Protein AF-A0A9W8CLQ7-F1 (afdb_monomer)

Solvent-accessible surface area (backbone atoms only — not comparable to full-atom values): 6276 Å² total; per-residue (Å²): 142,81,88,78,84,82,82,84,76,85,77,81,74,86,74,82,77,82,90,79,72,86,71,81,71,51,83,83,70,43,73,73,42,53,48,75,72,63,52,93,96,56,51,74,66,58,51,53,45,49,53,52,42,35,74,72,64,38,85,84,42,53,67,63,45,56,74,62,56,76,57,76,94,61,48,67,68,58,53,49,56,46,48,26,39,56,69,58,32,99,69,87,128

Organism: NCBI:txid1286918

Sequence (93 aa):
MSAAAKGAATVVEPRSMPVGQRNVVRSNDSASLWNCTLSPGWNQDEVQVLRKALMKFGIGNWMKIIESECLLGKTIAQMNLQTQRMLGQQSTA

Nearest PDB structures (foldseek):
  1xg1-assembly1_A  TM=7.038E-01  e=4.922E-01  Homo sapiens
  8v84-assembly1_v  TM=3.449E-01  e=2.716E+00  Saccharomyces cerevisiae BY4741
  6em5-assembly1_v  TM=3.786E-01  e=6.570E+00  Saccharomyces cerevisiae S288C

Mean predicted aligned error: 14.6 Å

Foldseek 3Di:
DDDDDDDDDPDPDPDDDDPDPPPPVPVQPDVCLQVQPDDPPDDPVLLVLLVVLCVVQNQPNVVVSVVVVSRPPQDPVNSQVSVCSRRSHPDPD

Radius of gyration: 18.07 Å; Cα contacts (8 Å, |Δi|>4): 55; chains: 1; bounding box: 32×37×56 Å

InterPro domains:
  IPR009057 Homedomain-like superfamily [SSF46689] (40-79)

Secondary structure (DSSP, 8-state):
--PPPPP-------PPPPTTS-----GGG-TTTT-----TT--HHHHHHHHHHHHHH-TT-HHHHHHTTTTTT--HHHHHHHHHHHHT-S---

pLDDT: mean 70.27, std 19.64, range [35.91, 91.88]

Structure (mmCIF, N/CA/C/O backbone):
data_AF-A0A9W8CLQ7-F1
#
_entry.id   AF-A0A9W8CLQ7-F1
#
loop_
_atom_site.group_PDB
_atom_site.id
_atom_site.type_symbol
_atom_site.label_atom_id
_atom_site.label_alt_id
_atom_site.label_comp_id
_atom_site.label_asym_id
_atom_site.label_entity_id
_atom_site.label_seq_id
_atom_site.pdbx_PDB_ins_code
_atom_site.Cartn_x
_atom_site.Cartn_y
_atom_site.Cartn_z
_atom_site.occupancy
_atom_site.B_iso_or_equiv
_atom_site.auth_seq_id
_atom_site.auth_comp_id
_atom_site.auth_asym_id
_atom_site.auth_atom_id
_atom_site.pdbx_PDB_model_num
ATOM 1 N N . MET A 1 1 ? 20.088 -24.991 35.847 1.00 41.44 1 MET A N 1
ATOM 2 C CA . MET A 1 1 ? 19.880 -24.066 34.714 1.00 41.44 1 MET A CA 1
ATOM 3 C C . MET A 1 1 ? 20.079 -24.842 33.422 1.00 41.44 1 MET A C 1
ATOM 5 O O . MET A 1 1 ? 21.204 -25.228 33.148 1.00 41.44 1 MET A O 1
ATOM 9 N N . SER A 1 2 ? 19.003 -25.136 32.687 1.00 38.72 2 SER A N 1
ATOM 10 C CA . SER A 1 2 ? 19.073 -25.781 31.368 1.00 38.72 2 SER A CA 1
ATOM 11 C C . SER A 1 2 ? 18.561 -24.788 30.327 1.00 38.72 2 SER A C 1
ATOM 13 O O . SER A 1 2 ? 17.510 -24.178 30.527 1.00 38.72 2 SER A O 1
ATOM 15 N N . ALA A 1 3 ? 19.368 -24.550 29.297 1.00 37.38 3 ALA A N 1
ATOM 16 C CA . ALA A 1 3 ? 19.203 -23.483 28.320 1.00 37.38 3 ALA A CA 1
ATOM 17 C C . ALA A 1 3 ? 18.014 -23.747 27.382 1.00 37.38 3 ALA A C 1
ATOM 19 O O . ALA A 1 3 ? 17.908 -24.813 26.778 1.00 37.38 3 ALA A O 1
ATOM 20 N N . ALA A 1 4 ? 17.130 -22.754 27.267 1.00 40.12 4 ALA A N 1
ATOM 21 C CA . ALA A 1 4 ? 15.974 -22.770 26.383 1.00 40.12 4 ALA A CA 1
ATOM 22 C C . ALA A 1 4 ? 16.361 -22.458 24.926 1.00 40.12 4 ALA A C 1
ATOM 24 O O . ALA A 1 4 ? 17.291 -21.701 24.646 1.00 40.12 4 ALA A O 1
ATOM 25 N N . ALA A 1 5 ? 15.611 -23.087 24.026 1.00 40.25 5 ALA A N 1
ATOM 26 C CA . ALA A 1 5 ? 15.789 -23.189 22.586 1.00 40.25 5 ALA A CA 1
ATOM 27 C C . ALA A 1 5 ? 16.034 -21.859 21.846 1.00 40.25 5 ALA A C 1
ATOM 29 O O . ALA A 1 5 ? 15.301 -20.884 22.014 1.00 40.25 5 ALA A O 1
ATOM 30 N N . LYS A 1 6 ? 17.012 -21.864 20.929 1.00 40.34 6 LYS A N 1
ATOM 31 C CA . LYS A 1 6 ? 17.114 -20.875 19.847 1.00 40.34 6 LYS A CA 1
ATOM 32 C C . LYS A 1 6 ? 16.208 -21.297 18.690 1.00 40.34 6 LYS A C 1
ATOM 34 O O . LYS A 1 6 ? 16.310 -22.417 18.198 1.00 40.34 6 LYS A O 1
ATOM 39 N N . GLY A 1 7 ? 15.326 -20.382 18.291 1.00 35.91 7 GLY A N 1
ATOM 40 C CA . GLY A 1 7 ? 14.357 -20.549 17.213 1.00 35.91 7 GLY A CA 1
ATOM 41 C C . GLY A 1 7 ? 15.001 -20.805 15.851 1.00 35.91 7 GLY A C 1
ATOM 42 O O . GLY A 1 7 ? 15.982 -20.164 15.475 1.00 35.91 7 GLY A O 1
ATOM 43 N N . ALA A 1 8 ? 14.418 -21.747 15.115 1.00 37.22 8 ALA A N 1
ATOM 44 C CA . ALA A 1 8 ? 14.771 -22.052 13.740 1.00 37.22 8 ALA A CA 1
ATOM 45 C C . ALA A 1 8 ? 14.139 -21.011 12.802 1.00 37.22 8 ALA A C 1
ATOM 47 O O . ALA A 1 8 ? 12.939 -21.042 12.538 1.00 37.22 8 ALA A O 1
ATOM 48 N N . ALA A 1 9 ? 14.954 -20.086 12.297 1.00 40.84 9 ALA A N 1
ATOM 49 C CA . ALA A 1 9 ? 14.632 -19.328 11.097 1.00 40.84 9 ALA A CA 1
ATOM 50 C C . ALA A 1 9 ? 14.917 -20.230 9.887 1.00 40.84 9 ALA A C 1
ATOM 52 O O . ALA A 1 9 ? 16.058 -20.628 9.656 1.00 40.84 9 ALA A O 1
ATOM 53 N N . THR A 1 10 ? 13.882 -20.589 9.131 1.00 41.97 10 THR A N 1
ATOM 54 C CA . THR A 1 10 ? 14.014 -21.333 7.875 1.00 41.97 10 THR A CA 1
ATOM 55 C C . THR A 1 10 ? 14.671 -20.438 6.823 1.00 41.97 10 THR A C 1
ATOM 57 O O . THR A 1 10 ? 13.997 -19.674 6.133 1.00 41.97 10 THR A O 1
ATOM 60 N N . VAL A 1 11 ? 15.997 -20.513 6.717 1.00 46.94 11 VAL A N 1
ATOM 61 C CA . VAL A 1 11 ? 16.752 -20.010 5.566 1.00 46.94 11 VAL A CA 1
ATOM 62 C C . VAL A 1 11 ? 16.378 -20.884 4.372 1.00 46.94 11 VAL A C 1
ATOM 64 O O . VAL A 1 11 ? 16.726 -22.061 4.319 1.00 46.94 11 VAL A O 1
ATOM 67 N N . VAL A 1 12 ? 15.614 -20.329 3.433 1.00 55.47 12 VAL A N 1
ATOM 68 C CA . VAL A 1 12 ? 15.337 -20.983 2.152 1.00 55.47 12 VAL A CA 1
ATOM 69 C C . VAL A 1 12 ? 16.597 -20.834 1.303 1.00 55.47 12 VAL A C 1
ATOM 71 O O . VAL A 1 12 ? 16.840 -19.786 0.711 1.00 55.47 12 VAL A O 1
ATOM 74 N N . GLU A 1 13 ? 17.443 -21.859 1.310 1.00 45.97 13 GLU A N 1
ATOM 75 C CA . GLU A 1 13 ? 18.632 -21.924 0.462 1.00 45.97 13 GLU A CA 1
ATOM 76 C C . GLU A 1 13 ? 18.203 -21.996 -1.020 1.00 45.97 13 GLU A C 1
ATOM 78 O O . GLU A 1 13 ? 17.360 -22.831 -1.373 1.00 45.97 13 GLU A O 1
ATOM 83 N N . PRO A 1 14 ? 18.721 -21.128 -1.912 1.00 49.50 14 PRO A N 1
ATOM 84 C CA . PRO A 1 14 ? 18.353 -21.149 -3.322 1.00 49.50 14 PRO A CA 1
ATOM 85 C C . PRO A 1 14 ? 19.003 -22.358 -4.005 1.00 49.50 14 PRO A C 1
ATOM 87 O O . PRO A 1 14 ? 20.157 -22.330 -4.429 1.00 49.50 14 PRO A O 1
ATOM 90 N N . ARG A 1 15 ? 18.242 -23.447 -4.106 1.00 55.25 15 ARG A N 1
ATOM 91 C CA . ARG A 1 15 ? 18.645 -24.683 -4.781 1.00 55.25 15 ARG A CA 1
ATOM 92 C C . ARG A 1 15 ? 18.769 -24.423 -6.288 1.00 55.25 15 ARG A C 1
ATOM 94 O O . ARG A 1 15 ? 17.796 -24.031 -6.930 1.00 55.25 15 ARG A O 1
ATOM 101 N N . SER A 1 16 ? 19.956 -24.627 -6.857 1.00 55.34 16 SER A N 1
ATOM 102 C CA . SER A 1 16 ? 20.209 -24.444 -8.292 1.00 55.34 16 SER A CA 1
ATOM 103 C C . SER A 1 16 ? 19.289 -25.346 -9.130 1.00 55.34 16 SER A C 1
ATOM 105 O O . SER A 1 16 ? 19.278 -26.564 -8.950 1.00 55.34 16 SER A O 1
ATOM 107 N N . MET A 1 17 ? 18.498 -24.751 -10.031 1.00 53.09 17 MET A N 1
ATOM 108 C CA . MET A 1 17 ? 17.617 -25.480 -10.953 1.00 53.09 17 MET A CA 1
ATOM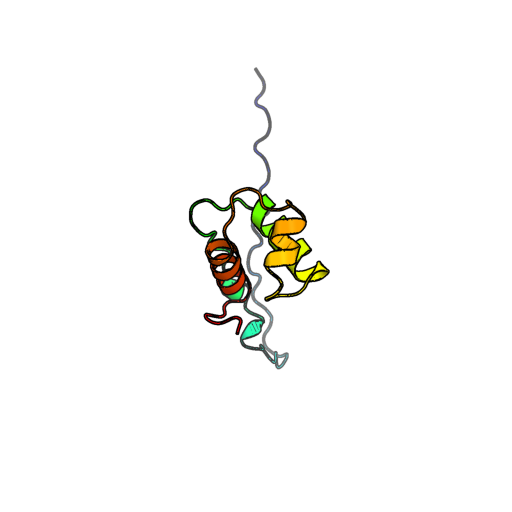 109 C C . MET A 1 17 ? 18.436 -26.242 -12.014 1.00 53.09 17 MET A C 1
ATOM 111 O O . MET A 1 17 ? 19.395 -25.682 -12.551 1.00 53.09 17 MET A O 1
ATOM 115 N N . PRO A 1 18 ? 18.062 -27.487 -12.364 1.00 51.03 18 PRO A N 1
ATOM 116 C CA . PRO A 1 18 ? 18.704 -28.228 -13.443 1.00 51.03 18 PRO A CA 1
ATOM 117 C C . PRO A 1 18 ? 18.404 -27.592 -14.809 1.00 51.03 18 PRO A C 1
ATOM 119 O O . PRO A 1 18 ? 17.275 -27.202 -15.112 1.00 51.03 18 PRO A O 1
ATOM 122 N N . VAL A 1 19 ? 19.444 -27.487 -15.637 1.00 46.88 19 VAL A N 1
ATOM 123 C CA . VAL A 1 19 ? 19.407 -26.884 -16.975 1.00 46.88 19 VAL A CA 1
ATOM 124 C C . VAL A 1 19 ? 18.583 -27.746 -17.942 1.00 46.88 19 VAL A C 1
ATOM 126 O O . VAL A 1 19 ? 18.868 -28.927 -18.114 1.00 46.88 19 VAL A O 1
ATOM 129 N N . GLY A 1 20 ? 17.562 -27.172 -18.590 1.00 48.62 20 GLY A N 1
ATOM 130 C CA . GLY A 1 20 ? 16.889 -27.841 -19.716 1.00 48.62 20 GLY A CA 1
ATOM 131 C C . GLY A 1 20 ? 15.413 -27.515 -19.939 1.00 48.62 20 GLY A C 1
ATOM 132 O O . GLY A 1 20 ? 14.933 -27.640 -21.063 1.00 48.62 20 GLY A O 1
ATOM 133 N N . GLN A 1 21 ? 14.682 -27.034 -18.934 1.00 50.00 21 GLN A N 1
ATOM 134 C CA . GLN A 1 21 ? 13.359 -26.462 -19.181 1.00 50.00 21 GLN A CA 1
ATOM 135 C C . GLN A 1 21 ? 13.550 -25.028 -19.665 1.00 50.00 21 GLN A C 1
ATOM 137 O O . GLN A 1 21 ? 14.181 -24.223 -18.983 1.00 50.00 21 GLN A O 1
ATOM 142 N N . ARG A 1 22 ? 13.039 -24.710 -20.862 1.00 47.22 22 ARG A N 1
ATOM 143 C CA . ARG A 1 22 ? 12.920 -23.330 -21.350 1.00 47.22 22 ARG A CA 1
ATOM 144 C C . ARG A 1 22 ? 12.000 -22.582 -20.393 1.00 47.22 22 ARG A C 1
ATOM 146 O O . ARG A 1 22 ? 10.792 -22.518 -20.592 1.00 47.22 22 ARG A O 1
ATOM 153 N N . ASN A 1 23 ? 12.588 -22.087 -19.316 1.00 49.72 23 ASN A N 1
ATOM 154 C CA . ASN A 1 23 ? 11.913 -21.285 -18.333 1.00 49.72 23 ASN A CA 1
ATOM 155 C C . ASN A 1 23 ? 11.653 -19.966 -19.051 1.00 49.72 23 ASN A C 1
ATOM 157 O O . ASN A 1 23 ? 12.583 -19.199 -19.308 1.00 49.72 23 ASN A O 1
ATOM 161 N N . VAL A 1 24 ? 10.407 -19.721 -19.458 1.00 50.41 24 VAL A N 1
ATOM 162 C CA . VAL A 1 24 ? 9.979 -18.353 -19.742 1.00 50.41 24 VAL A CA 1
ATOM 163 C C . VAL A 1 24 ? 10.010 -17.664 -18.385 1.00 50.41 24 VAL A C 1
ATOM 165 O O . VAL A 1 24 ? 8.991 -17.547 -17.712 1.00 50.41 24 VAL A O 1
ATOM 168 N N . VAL A 1 25 ? 11.212 -17.277 -17.948 1.00 49.72 25 VAL A N 1
ATOM 169 C CA . VAL A 1 25 ? 11.410 -16.370 -16.831 1.00 49.72 25 VAL A CA 1
ATOM 170 C C . VAL A 1 25 ? 10.800 -15.072 -17.322 1.00 49.72 25 VAL A C 1
ATOM 172 O O . VAL A 1 25 ? 11.440 -14.267 -17.998 1.00 49.72 25 VAL A O 1
ATOM 175 N N . ARG A 1 26 ? 9.502 -14.900 -17.053 1.00 52.38 26 ARG A N 1
ATOM 176 C CA . ARG A 1 26 ? 8.895 -13.576 -17.025 1.00 52.38 26 ARG A CA 1
ATOM 177 C C . ARG A 1 26 ? 9.831 -12.787 -16.126 1.00 52.38 26 ARG A C 1
ATOM 179 O O . ARG A 1 26 ? 10.073 -13.219 -15.005 1.00 52.38 26 ARG A O 1
ATOM 186 N N . SER A 1 27 ? 10.373 -11.667 -16.594 1.00 51.66 27 SER A N 1
ATOM 187 C CA . SER A 1 27 ? 11.269 -10.846 -15.770 1.00 51.66 27 SER A CA 1
ATOM 188 C C . SER A 1 27 ? 10.654 -10.571 -14.389 1.00 51.66 27 SER A C 1
ATOM 190 O O . SER A 1 27 ? 11.389 -10.511 -13.415 1.00 51.66 27 SER A O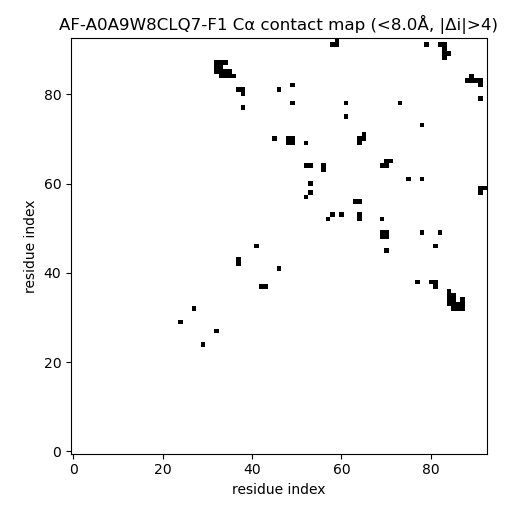 1
ATOM 192 N N . ASN A 1 28 ? 9.312 -10.560 -14.321 1.00 51.88 28 ASN A N 1
ATOM 193 C CA . ASN A 1 28 ? 8.438 -10.469 -13.149 1.00 51.88 28 ASN A CA 1
ATOM 194 C C . ASN A 1 28 ? 8.508 -11.615 -12.107 1.00 51.88 28 ASN A C 1
ATOM 196 O O . ASN A 1 28 ? 7.945 -11.465 -11.028 1.00 51.88 28 ASN A O 1
ATOM 200 N N . ASP A 1 29 ? 9.114 -12.764 -12.406 1.00 50.84 29 ASP A N 1
ATOM 201 C CA . ASP A 1 29 ? 9.121 -13.942 -11.514 1.00 50.84 29 ASP A CA 1
ATOM 202 C C . ASP A 1 29 ? 10.329 -13.976 -10.560 1.00 50.84 29 ASP A C 1
ATOM 204 O O . ASP A 1 29 ? 10.467 -14.860 -9.719 1.00 50.84 29 ASP A O 1
ATOM 208 N N . SER A 1 30 ? 11.226 -12.992 -10.648 1.00 50.59 30 SER A N 1
ATOM 209 C CA . SER A 1 30 ? 12.377 -12.944 -9.747 1.00 50.59 30 SER A CA 1
ATOM 210 C C . SER A 1 30 ? 11.908 -12.682 -8.311 1.00 50.59 30 SER A C 1
ATOM 212 O O . SER A 1 30 ? 11.275 -11.665 -8.041 1.00 50.59 30 SER A O 1
ATOM 214 N N . ALA A 1 31 ? 12.263 -13.547 -7.355 1.00 49.75 31 ALA A N 1
ATOM 215 C CA . ALA A 1 31 ? 11.983 -13.332 -5.927 1.00 49.75 31 ALA A CA 1
ATOM 216 C C . ALA A 1 31 ? 12.559 -11.998 -5.398 1.00 49.75 31 ALA A C 1
ATOM 218 O O . ALA A 1 31 ? 12.027 -11.409 -4.463 1.00 49.75 31 ALA A O 1
ATOM 219 N N . SER A 1 32 ? 13.606 -11.483 -6.047 1.00 47.97 32 SER A N 1
ATOM 220 C CA . SER A 1 32 ? 14.193 -10.159 -5.820 1.00 47.97 32 SER A CA 1
ATOM 221 C C . SER A 1 32 ? 13.370 -8.988 -6.381 1.00 47.97 32 SER A C 1
ATOM 223 O O . SER A 1 32 ? 13.625 -7.847 -6.014 1.00 47.97 32 SER A O 1
ATOM 225 N N . LEU A 1 33 ? 12.360 -9.197 -7.230 1.00 46.75 33 LEU A N 1
ATOM 226 C CA . LEU A 1 33 ? 11.395 -8.131 -7.545 1.00 46.75 33 LEU A CA 1
ATOM 227 C C . LEU A 1 33 ? 10.447 -7.865 -6.378 1.00 46.75 33 LEU A C 1
ATOM 229 O O . LEU A 1 33 ? 10.062 -6.723 -6.157 1.00 46.75 33 LEU A O 1
ATOM 233 N N . TRP A 1 34 ? 10.184 -8.888 -5.561 1.00 52.34 34 TRP A N 1
ATOM 234 C CA . TRP A 1 34 ? 9.555 -8.758 -4.247 1.00 52.34 34 TRP A CA 1
ATOM 235 C C . TRP A 1 34 ? 10.570 -8.358 -3.178 1.00 52.34 34 TRP A C 1
ATOM 237 O O . TRP A 1 34 ? 10.468 -8.807 -2.036 1.00 52.34 34 TRP A O 1
ATOM 247 N N . ASN A 1 35 ? 11.574 -7.548 -3.535 1.00 52.62 35 ASN A N 1
ATOM 248 C CA . ASN A 1 35 ? 12.467 -6.933 -2.563 1.00 52.62 35 ASN A CA 1
ATOM 249 C C . ASN A 1 35 ? 11.600 -6.086 -1.621 1.00 52.62 35 ASN A C 1
ATOM 251 O O . ASN A 1 35 ? 11.299 -4.921 -1.872 1.00 52.62 35 ASN A O 1
ATOM 255 N N . CYS A 1 36 ? 11.167 -6.710 -0.528 1.00 55.72 36 CYS A N 1
ATOM 256 C CA . CYS A 1 36 ? 10.410 -6.131 0.566 1.00 55.72 36 CYS A CA 1
ATOM 257 C C . CYS A 1 36 ? 11.317 -5.191 1.365 1.00 55.72 36 CYS A C 1
ATOM 259 O O . CYS A 1 36 ? 11.473 -5.342 2.575 1.00 55.72 36 CYS A O 1
ATOM 261 N N . THR A 1 37 ? 11.948 -4.220 0.707 1.00 60.03 37 THR A N 1
ATOM 262 C CA . THR A 1 37 ? 12.588 -3.108 1.392 1.00 60.03 37 THR A CA 1
ATOM 263 C C . THR A 1 37 ? 11.462 -2.257 1.957 1.00 60.03 37 THR A C 1
ATOM 265 O O . THR A 1 37 ? 10.938 -1.359 1.292 1.00 60.03 37 THR A O 1
ATOM 268 N N . LEU A 1 38 ? 11.037 -2.600 3.173 1.00 63.53 38 LEU A N 1
ATOM 269 C CA . LEU A 1 38 ? 10.053 -1.850 3.940 1.00 63.53 38 LEU A CA 1
ATOM 270 C C . LEU A 1 38 ? 10.409 -0.363 3.866 1.00 63.53 38 LEU A C 1
ATOM 272 O O . LEU A 1 38 ? 11.570 0.024 4.042 1.00 63.53 38 LEU A O 1
ATOM 276 N N . SER A 1 39 ? 9.431 0.478 3.537 1.00 64.56 39 SER A N 1
ATOM 277 C CA . SER A 1 39 ? 9.637 1.915 3.692 1.00 64.56 39 SER A CA 1
ATOM 278 C C . SER A 1 39 ? 9.899 2.211 5.173 1.00 64.56 39 SER A C 1
ATOM 280 O O . SER A 1 39 ? 9.316 1.543 6.029 1.00 64.56 39 SER A O 1
ATOM 282 N N . PRO A 1 40 ? 10.776 3.171 5.512 1.00 69.31 40 PRO A N 1
ATOM 283 C CA . PRO A 1 40 ? 11.018 3.530 6.906 1.00 69.31 40 PRO A CA 1
ATOM 284 C C . PRO A 1 40 ? 9.690 3.786 7.639 1.00 69.31 40 PRO A C 1
ATOM 286 O O . PRO A 1 40 ? 8.843 4.526 7.136 1.00 69.31 40 PRO A O 1
ATOM 289 N N . GLY A 1 41 ? 9.484 3.135 8.789 1.00 78.88 41 GLY A N 1
ATOM 290 C CA . GLY A 1 41 ? 8.230 3.220 9.551 1.00 78.88 41 GLY A CA 1
ATOM 291 C C . GLY A 1 41 ? 7.10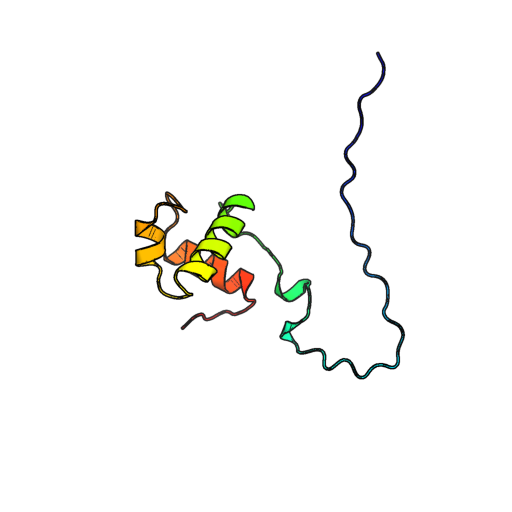7 2.271 9.103 1.00 78.88 41 GLY A C 1
ATOM 292 O O . GLY A 1 41 ? 5.953 2.504 9.470 1.00 78.88 41 GLY A O 1
ATOM 293 N N . TRP A 1 42 ? 7.423 1.237 8.314 1.00 84.50 42 TRP A N 1
ATOM 294 C CA . TRP A 1 42 ? 6.515 0.131 7.995 1.00 84.50 42 TRP A CA 1
ATOM 295 C C . TRP A 1 42 ? 6.920 -1.154 8.700 1.00 84.50 42 TRP A C 1
ATOM 297 O O . TRP A 1 42 ? 8.073 -1.578 8.613 1.00 84.50 42 TRP A O 1
ATOM 307 N N . ASN A 1 43 ? 5.938 -1.814 9.305 1.00 86.69 43 ASN A N 1
ATOM 308 C CA . ASN A 1 43 ? 6.093 -3.156 9.850 1.00 86.69 43 ASN A CA 1
ATOM 309 C C . ASN A 1 43 ? 5.585 -4.219 8.872 1.00 86.69 43 ASN A C 1
ATOM 311 O O . ASN A 1 43 ? 4.750 -3.960 8.003 1.00 86.69 43 ASN A O 1
ATOM 315 N N . GLN A 1 44 ? 6.069 -5.449 9.037 1.00 82.31 44 GLN A N 1
ATOM 316 C CA . GLN A 1 44 ? 5.676 -6.566 8.179 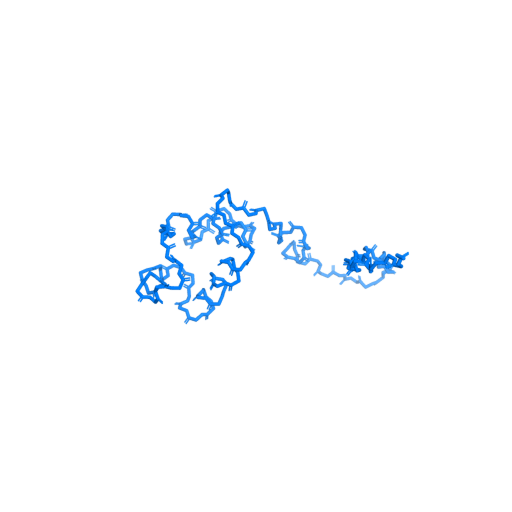1.00 82.31 44 GLN A 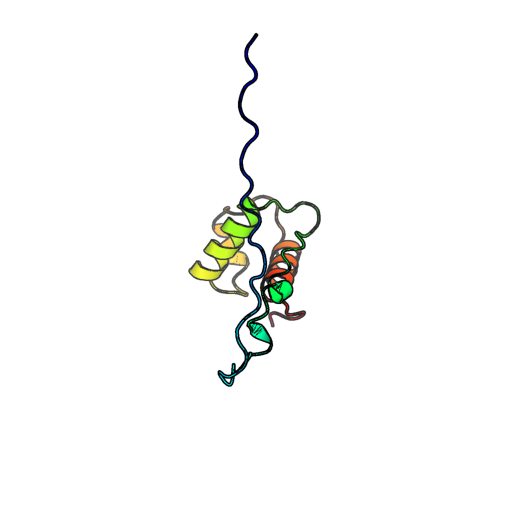CA 1
ATOM 317 C C . GLN A 1 44 ? 4.166 -6.843 8.258 1.00 82.31 44 GLN A C 1
ATOM 319 O O . GLN A 1 44 ? 3.545 -7.096 7.227 1.00 82.31 44 GLN A O 1
ATOM 324 N N . ASP A 1 45 ? 3.559 -6.702 9.440 1.00 87.81 45 ASP A N 1
ATOM 325 C CA . ASP A 1 45 ? 2.109 -6.820 9.631 1.00 87.81 45 ASP A CA 1
ATOM 326 C C . ASP A 1 45 ? 1.328 -5.757 8.853 1.00 87.81 45 ASP A C 1
ATOM 328 O O . ASP A 1 45 ? 0.372 -6.082 8.149 1.00 87.81 45 ASP A O 1
ATOM 332 N N . GLU A 1 46 ? 1.771 -4.497 8.894 1.00 89.06 46 GLU A N 1
ATOM 333 C CA . GLU A 1 46 ? 1.139 -3.402 8.147 1.00 89.06 46 GLU A CA 1
ATOM 334 C C . GLU A 1 46 ? 1.215 -3.645 6.637 1.00 89.06 46 GLU A C 1
ATOM 336 O O . GLU A 1 46 ? 0.260 -3.388 5.910 1.00 89.06 46 GLU A O 1
ATOM 341 N N . VAL A 1 47 ? 2.321 -4.210 6.150 1.00 89.06 47 VAL A N 1
ATOM 342 C CA . VAL A 1 47 ? 2.454 -4.588 4.737 1.00 89.06 47 VAL A CA 1
ATOM 343 C C . VAL A 1 47 ? 1.499 -5.723 4.363 1.00 89.06 47 VAL A C 1
ATOM 345 O O . VAL A 1 47 ? 0.909 -5.696 3.281 1.00 89.06 47 VAL A O 1
ATOM 348 N N . GLN A 1 48 ? 1.289 -6.702 5.247 1.00 89.88 48 GLN A N 1
ATOM 349 C CA . GLN A 1 48 ? 0.291 -7.754 5.022 1.00 89.88 48 GLN A CA 1
ATOM 350 C C . GLN A 1 48 ? -1.134 -7.192 5.018 1.00 89.88 48 GLN A C 1
ATOM 352 O O . GLN A 1 48 ? -1.962 -7.615 4.206 1.00 89.88 48 GLN A O 1
ATOM 357 N N . VAL A 1 49 ? -1.426 -6.222 5.886 1.00 91.69 49 VAL A N 1
ATOM 358 C CA . VAL A 1 49 ? -2.714 -5.522 5.894 1.00 91.69 49 VAL A CA 1
ATOM 359 C C . VAL A 1 49 ? -2.899 -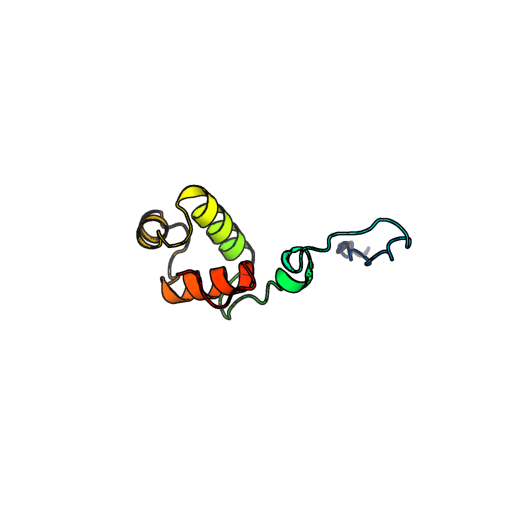4.723 4.606 1.00 91.69 49 VAL A C 1
ATOM 361 O O . VAL A 1 49 ? -3.935 -4.874 3.960 1.00 91.69 49 VAL A O 1
ATOM 364 N N . LEU A 1 50 ? -1.882 -3.973 4.165 1.00 90.94 50 LEU A N 1
ATOM 365 C CA . LEU A 1 50 ? -1.901 -3.264 2.884 1.00 90.94 50 LEU A CA 1
ATOM 366 C C . LEU A 1 50 ? -2.160 -4.231 1.728 1.00 90.94 50 LEU A C 1
ATOM 368 O O . LEU A 1 50 ? -3.035 -3.975 0.910 1.00 90.94 50 LEU A O 1
ATOM 372 N N . ARG A 1 51 ? -1.483 -5.385 1.690 1.00 90.44 51 ARG A N 1
ATOM 373 C CA . ARG A 1 51 ? -1.715 -6.414 0.666 1.00 90.44 51 ARG A CA 1
ATOM 374 C C . ARG A 1 51 ? -3.175 -6.869 0.635 1.00 90.44 51 ARG A C 1
ATOM 376 O O . ARG A 1 51 ? -3.773 -6.923 -0.437 1.00 90.44 51 ARG A O 1
ATOM 383 N N . LYS A 1 52 ? -3.762 -7.180 1.794 1.00 91.69 52 LYS A N 1
ATOM 384 C CA . LYS A 1 52 ? -5.172 -7.595 1.899 1.00 91.69 52 LYS A CA 1
ATOM 385 C C . LYS A 1 52 ? -6.125 -6.474 1.480 1.00 91.69 52 LYS A C 1
ATOM 387 O O . LYS A 1 52 ? -7.098 -6.741 0.779 1.00 91.69 52 LYS A O 1
ATOM 392 N N . ALA A 1 53 ? -5.831 -5.234 1.864 1.00 91.12 53 ALA A N 1
ATOM 393 C CA . ALA A 1 53 ? -6.614 -4.064 1.487 1.00 91.12 53 ALA A CA 1
ATOM 394 C C . ALA A 1 53 ? -6.571 -3.825 -0.031 1.00 91.12 53 ALA A C 1
ATOM 396 O O . ALA A 1 53 ? -7.616 -3.660 -0.651 1.00 91.12 53 ALA A O 1
ATOM 397 N N . LEU A 1 54 ? -5.393 -3.920 -0.652 1.00 91.25 54 LEU A N 1
ATOM 398 C CA . LEU A 1 54 ? -5.224 -3.832 -2.104 1.00 91.25 54 LEU A CA 1
ATOM 399 C C . LEU A 1 54 ? -5.973 -4.949 -2.842 1.00 91.25 54 LEU A C 1
ATOM 401 O O . LEU A 1 54 ? -6.604 -4.682 -3.858 1.00 91.25 54 LEU A O 1
ATOM 405 N N . MET A 1 55 ? -5.958 -6.182 -2.325 1.00 89.19 55 MET A N 1
ATOM 406 C CA . MET A 1 55 ? -6.723 -7.295 -2.906 1.00 89.19 55 MET A CA 1
ATOM 407 C C . MET A 1 55 ? -8.240 -7.098 -2.784 1.00 89.19 55 MET A C 1
ATOM 409 O O . MET A 1 55 ? -8.983 -7.534 -3.657 1.00 89.19 55 MET A O 1
ATOM 413 N N . LYS A 1 56 ? -8.706 -6.458 -1.704 1.00 91.88 56 LYS A N 1
ATOM 414 C CA . LYS A 1 56 ? -10.133 -6.236 -1.438 1.00 91.88 56 LYS A CA 1
ATOM 415 C C . LYS A 1 56 ? -10.700 -5.020 -2.172 1.00 91.88 56 LYS A C 1
ATOM 417 O O . LYS A 1 56 ? -11.803 -5.091 -2.702 1.00 91.88 56 LYS A O 1
ATOM 422 N N . PHE A 1 57 ? -9.980 -3.902 -2.153 1.00 91.56 57 PHE A N 1
ATOM 423 C CA . PHE A 1 57 ? -10.451 -2.617 -2.669 1.00 91.56 57 PHE A CA 1
ATOM 424 C C . PHE A 1 57 ? -9.876 -2.276 -4.045 1.00 91.56 57 PHE A C 1
ATOM 426 O O . PHE A 1 57 ? -10.492 -1.498 -4.769 1.00 91.56 57 PHE A O 1
ATOM 433 N N . GLY A 1 58 ? -8.738 -2.858 -4.423 1.00 88.62 58 GLY A N 1
ATOM 434 C CA . GLY A 1 58 ? -7.998 -2.532 -5.641 1.00 88.62 58 GLY A CA 1
ATOM 435 C C . GLY A 1 58 ? -6.898 -1.490 -5.416 1.00 88.62 58 GLY A C 1
ATOM 436 O O . GLY A 1 58 ? -6.991 -0.631 -4.536 1.00 88.62 58 GLY A O 1
ATOM 437 N N . ILE A 1 59 ? -5.848 -1.560 -6.239 1.00 87.50 59 ILE A N 1
ATOM 438 C CA . ILE A 1 59 ? -4.777 -0.553 -6.296 1.00 87.50 59 ILE A CA 1
ATOM 439 C C . ILE A 1 59 ? -5.373 0.764 -6.817 1.00 87.50 59 ILE A C 1
ATOM 441 O O . ILE A 1 59 ? -6.163 0.750 -7.757 1.00 87.50 59 ILE A O 1
ATOM 445 N N . GLY A 1 60 ? -5.037 1.893 -6.188 1.00 85.38 60 GLY A N 1
ATOM 446 C CA . GLY A 1 60 ? -5.579 3.213 -6.544 1.00 85.38 60 GLY A CA 1
ATOM 447 C C . GLY A 1 60 ? -6.799 3.648 -5.720 1.00 85.38 60 GLY A C 1
ATOM 448 O O . GLY A 1 60 ? -7.038 4.845 -5.573 1.00 85.38 60 GLY A O 1
ATOM 449 N N . ASN A 1 61 ? -7.520 2.715 -5.087 1.00 90.06 61 ASN A N 1
ATOM 450 C CA . ASN A 1 61 ? -8.689 3.014 -4.247 1.00 90.06 61 ASN A CA 1
ATOM 451 C C . ASN A 1 61 ? -8.305 3.362 -2.795 1.00 90.06 61 ASN A C 1
ATOM 453 O O . ASN A 1 61 ? -8.833 2.798 -1.836 1.00 90.06 61 ASN A O 1
ATOM 457 N N . TRP A 1 62 ? -7.386 4.314 -2.625 1.00 89.44 62 TRP A N 1
ATOM 458 C CA . TRP A 1 62 ? -6.784 4.654 -1.330 1.00 89.44 62 TRP A CA 1
ATOM 459 C C . TRP A 1 62 ? -7.786 5.179 -0.300 1.00 89.44 62 TRP A C 1
ATOM 461 O O . TRP A 1 62 ? -7.666 4.850 0.875 1.00 89.44 62 TRP A O 1
ATOM 471 N N . MET A 1 63 ? -8.793 5.944 -0.735 1.00 89.56 63 MET A N 1
ATOM 472 C CA . MET A 1 63 ? -9.836 6.467 0.158 1.00 89.56 63 MET A CA 1
ATOM 473 C C . MET A 1 63 ? -10.586 5.339 0.867 1.00 89.56 63 MET A C 1
ATOM 475 O O . MET A 1 63 ? -10.716 5.381 2.082 1.00 89.56 63 MET A O 1
ATOM 479 N N . LYS A 1 64 ? -10.958 4.271 0.149 1.00 90.00 64 LYS A N 1
ATOM 480 C CA . LYS A 1 64 ? -11.629 3.105 0.751 1.00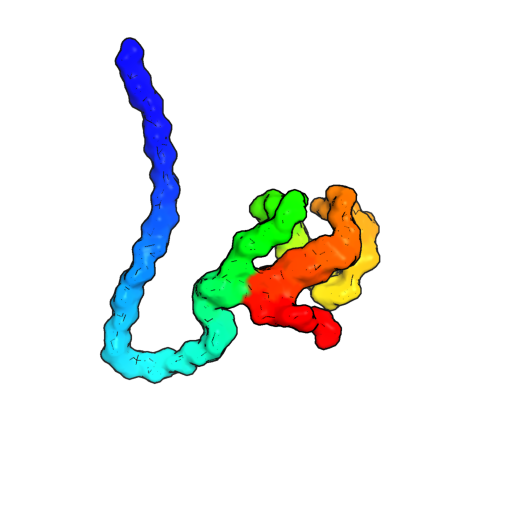 90.00 64 LYS A CA 1
ATOM 481 C C . LYS A 1 64 ? -10.741 2.368 1.753 1.00 90.00 64 LYS A C 1
ATOM 483 O O . LYS A 1 64 ? -11.234 1.813 2.729 1.00 90.00 64 LYS A O 1
ATOM 488 N N . ILE A 1 65 ? -9.427 2.356 1.515 1.00 90.12 65 ILE A N 1
ATOM 489 C CA . ILE A 1 65 ? -8.454 1.762 2.440 1.00 90.12 65 ILE A CA 1
ATOM 490 C C . ILE A 1 65 ? -8.363 2.604 3.720 1.00 90.12 65 ILE A C 1
ATOM 492 O O . ILE A 1 65 ? -8.356 2.041 4.812 1.00 90.12 65 ILE A O 1
ATOM 496 N N . ILE A 1 66 ? -8.368 3.935 3.600 1.00 88.75 66 ILE A N 1
ATOM 497 C CA . ILE A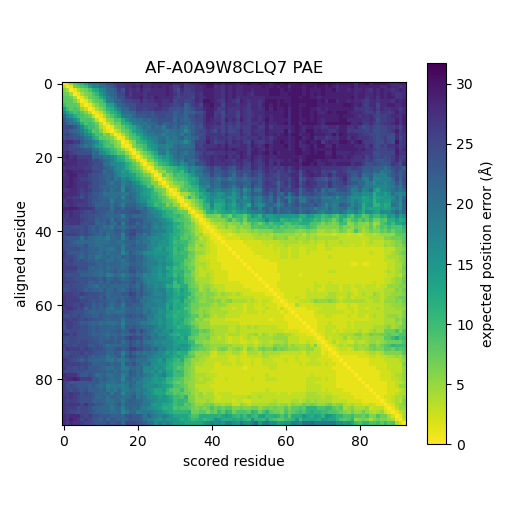 1 66 ? -8.380 4.853 4.750 1.00 88.75 66 ILE A CA 1
ATOM 498 C C . ILE A 1 66 ? -9.685 4.728 5.536 1.00 88.75 66 ILE A C 1
ATOM 500 O O . ILE A 1 66 ? -9.637 4.582 6.751 1.00 88.75 66 ILE A O 1
ATOM 504 N N . GLU A 1 67 ? -10.830 4.714 4.852 1.00 89.25 67 GLU A N 1
ATOM 505 C CA . GLU A 1 67 ? -12.154 4.523 5.464 1.00 89.25 67 GLU A CA 1
ATOM 506 C C . GLU A 1 67 ? -12.280 3.177 6.183 1.00 89.25 67 GLU A C 1
ATOM 508 O O . GLU A 1 67 ? -13.043 3.055 7.134 1.00 89.25 67 GLU A O 1
ATOM 513 N N . SER A 1 68 ? -11.529 2.159 5.750 1.00 89.69 68 SER A N 1
ATOM 514 C CA . SER A 1 68 ? -11.496 0.865 6.436 1.00 89.69 68 SER A CA 1
ATOM 515 C C . SER A 1 68 ? -10.665 0.863 7.722 1.00 89.69 68 SER A C 1
ATOM 517 O O . SER A 1 68 ? -10.634 -0.159 8.407 1.00 89.69 68 SER A O 1
ATOM 519 N N . GLU A 1 69 ? -9.960 1.963 8.018 1.00 88.19 69 GLU A N 1
ATOM 520 C CA . GLU A 1 69 ? -9.135 2.178 9.215 1.00 88.19 69 GLU A CA 1
ATOM 521 C C . GLU A 1 69 ? -8.096 1.073 9.484 1.00 88.19 69 GLU A C 1
ATOM 523 O O . GLU A 1 69 ? -7.537 0.961 10.572 1.00 88.19 69 GLU A O 1
ATOM 528 N N . CYS A 1 70 ? -7.769 0.258 8.477 1.00 87.19 70 CYS A N 1
ATOM 529 C CA . CYS A 1 70 ? -6.866 -0.877 8.641 1.00 87.19 70 CYS A CA 1
ATOM 530 C C . CYS A 1 70 ? -5.387 -0.460 8.734 1.00 87.19 70 CYS A C 1
ATOM 532 O O . CYS A 1 70 ? -4.552 -1.237 9.188 1.00 87.19 70 CYS A O 1
ATOM 534 N N . LEU A 1 71 ? -5.054 0.758 8.294 1.00 86.75 71 LEU A N 1
ATOM 535 C CA . LEU A 1 71 ? -3.702 1.325 8.304 1.00 86.75 71 LEU A CA 1
ATOM 536 C C . LEU A 1 71 ? -3.716 2.722 8.936 1.00 86.75 71 LEU A C 1
ATOM 538 O O . LEU A 1 71 ? -3.525 3.738 8.264 1.00 86.75 71 LEU A O 1
ATOM 542 N N . LEU A 1 72 ? -3.965 2.765 10.246 1.00 83.25 72 LEU A N 1
ATOM 543 C CA . LEU A 1 72 ? -4.018 4.006 11.019 1.00 83.25 72 LEU A CA 1
ATOM 544 C C . LEU A 1 72 ? -2.694 4.776 10.929 1.00 83.25 72 LEU A C 1
ATOM 546 O O . LEU A 1 72 ? -1.609 4.226 11.113 1.00 83.25 72 LEU A O 1
ATOM 550 N N . GLY A 1 73 ? -2.785 6.072 10.630 1.00 83.94 73 GLY A N 1
ATOM 551 C CA . GLY A 1 73 ? -1.624 6.961 10.537 1.00 83.94 73 GLY A CA 1
ATOM 552 C C . GLY A 1 73 ? -0.769 6.794 9.275 1.00 83.94 73 GLY A C 1
ATOM 553 O O . GLY A 1 73 ? 0.213 7.520 9.122 1.00 83.94 73 GLY A O 1
ATOM 554 N N . LYS A 1 74 ? -1.122 5.888 8.350 1.00 88.12 74 LYS A N 1
ATOM 555 C CA . LYS A 1 74 ? -0.465 5.792 7.041 1.00 88.12 74 LYS A CA 1
ATOM 556 C C . LYS A 1 74 ? -1.175 6.688 6.031 1.00 88.12 74 LYS A C 1
ATOM 558 O O . LYS A 1 74 ? -2.364 6.557 5.760 1.00 88.12 74 LYS A O 1
ATOM 563 N N . THR A 1 75 ? -0.417 7.603 5.447 1.00 90.31 75 THR A N 1
ATOM 564 C CA . THR A 1 75 ? -0.903 8.490 4.386 1.00 90.31 75 THR A CA 1
ATOM 565 C C . THR A 1 75 ? -1.023 7.751 3.052 1.00 90.31 75 THR A C 1
ATOM 567 O O . THR A 1 75 ? -0.350 6.744 2.815 1.00 90.31 75 THR A O 1
ATOM 570 N N . ILE A 1 76 ? -1.819 8.300 2.129 1.00 90.44 76 ILE A N 1
ATOM 571 C CA . ILE A 1 76 ? -1.939 7.789 0.752 1.00 90.44 76 ILE A CA 1
ATOM 572 C C . ILE A 1 76 ? -0.566 7.677 0.079 1.00 90.44 76 ILE A C 1
ATOM 574 O O . ILE A 1 76 ? -0.266 6.661 -0.543 1.00 90.44 76 ILE A O 1
ATOM 578 N N . ALA A 1 77 ? 0.296 8.683 0.250 1.00 88.94 77 ALA A N 1
ATOM 579 C CA . ALA A 1 77 ? 1.640 8.687 -0.322 1.00 88.94 77 ALA A CA 1
ATOM 580 C C . ALA A 1 77 ? 2.502 7.532 0.214 1.00 88.94 77 ALA A C 1
ATOM 582 O O . ALA A 1 77 ? 3.163 6.846 -0.563 1.00 88.94 77 ALA A O 1
ATOM 583 N N . GLN A 1 78 ? 2.454 7.269 1.525 1.00 89.69 78 GLN A N 1
ATOM 584 C CA . GLN A 1 78 ? 3.176 6.147 2.133 1.00 89.69 78 GLN A CA 1
ATOM 585 C C . GLN A 1 78 ? 2.655 4.799 1.624 1.00 89.69 78 GLN A C 1
ATOM 587 O O . GLN A 1 78 ? 3.459 3.924 1.309 1.00 89.69 78 GLN A O 1
ATOM 592 N N . MET A 1 79 ? 1.332 4.633 1.519 1.00 90.88 79 MET A N 1
ATOM 593 C CA . MET A 1 79 ? 0.727 3.410 0.979 1.00 90.88 79 MET A CA 1
ATOM 594 C C . MET A 1 79 ? 1.101 3.198 -0.488 1.00 90.88 79 MET A C 1
ATOM 596 O O . MET A 1 79 ? 1.436 2.080 -0.880 1.00 90.88 79 MET A O 1
ATOM 600 N N . ASN A 1 80 ? 1.102 4.262 -1.290 1.00 89.50 80 ASN A N 1
ATOM 601 C CA . ASN A 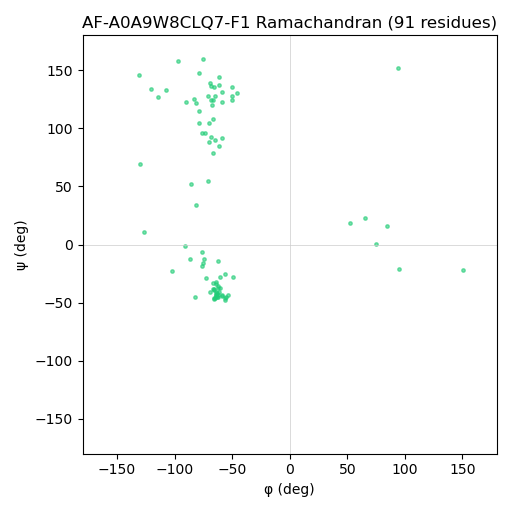1 80 ? 1.467 4.188 -2.698 1.00 89.50 80 ASN A CA 1
ATOM 602 C C . ASN A 1 80 ? 2.944 3.807 -2.883 1.00 89.50 80 ASN A C 1
ATOM 604 O O . ASN A 1 80 ? 3.247 2.869 -3.616 1.00 89.50 80 ASN A O 1
ATOM 608 N N . LEU A 1 81 ? 3.854 4.456 -2.147 1.00 88.69 81 LEU A N 1
ATOM 609 C CA . LEU A 1 81 ? 5.284 4.127 -2.158 1.00 88.69 81 LEU A CA 1
ATOM 610 C C . LEU A 1 81 ? 5.537 2.676 -1.742 1.00 88.69 81 LEU A C 1
ATOM 612 O O . LEU A 1 81 ? 6.322 1.971 -2.375 1.00 88.69 81 LEU A O 1
ATOM 616 N N . GLN A 1 82 ? 4.856 2.205 -0.695 1.00 88.38 82 GLN A N 1
ATOM 617 C CA . GLN A 1 82 ? 4.984 0.817 -0.266 1.00 88.38 82 GLN A CA 1
ATOM 618 C C . GLN A 1 82 ? 4.434 -0.152 -1.322 1.00 88.38 82 GLN A C 1
ATOM 620 O O . GLN A 1 82 ? 5.055 -1.179 -1.585 1.00 88.38 82 GLN A O 1
ATOM 625 N N . THR A 1 83 ? 3.323 0.193 -1.976 1.00 89.31 83 THR A N 1
ATOM 626 C CA . THR A 1 83 ? 2.731 -0.612 -3.057 1.00 89.31 83 THR A CA 1
ATOM 627 C C . THR A 1 83 ? 3.669 -0.712 -4.263 1.00 89.31 83 THR A C 1
ATOM 629 O O . THR A 1 83 ? 3.911 -1.808 -4.756 1.00 89.31 83 THR A O 1
ATOM 632 N N . GLN A 1 84 ? 4.266 0.400 -4.694 1.00 87.19 84 GLN A N 1
ATOM 633 C CA . GLN A 1 84 ? 5.265 0.447 -5.770 1.00 87.19 84 GLN A CA 1
ATOM 634 C C . GLN A 1 84 ? 6.452 -0.485 -5.499 1.00 87.19 84 GLN A C 1
ATOM 636 O O . GLN A 1 84 ? 6.850 -1.273 -6.359 1.00 87.19 84 GLN A O 1
ATOM 641 N N . ARG A 1 85 ? 6.970 -0.463 -4.264 1.00 83.75 85 ARG A N 1
ATOM 642 C CA . ARG A 1 85 ? 8.040 -1.373 -3.830 1.00 83.75 85 ARG A CA 1
ATOM 643 C C . ARG A 1 85 ? 7.604 -2.833 -3.845 1.00 83.75 85 ARG A C 1
ATOM 645 O O . ARG A 1 85 ? 8.362 -3.676 -4.300 1.00 83.75 85 ARG A O 1
ATOM 652 N N . MET A 1 86 ? 6.386 -3.126 -3.385 1.00 83.06 86 MET A N 1
ATOM 653 C CA . MET A 1 86 ? 5.841 -4.488 -3.397 1.00 83.06 86 MET A CA 1
ATOM 654 C C . MET A 1 86 ? 5.662 -5.036 -4.815 1.00 83.06 86 MET A C 1
ATOM 656 O O . MET A 1 86 ? 5.830 -6.231 -5.017 1.00 83.06 86 MET A O 1
ATOM 660 N N . LEU A 1 87 ? 5.317 -4.182 -5.779 1.00 82.44 87 LEU A N 1
ATOM 661 C CA . LEU A 1 87 ? 5.130 -4.573 -7.178 1.00 82.44 87 LEU A CA 1
ATOM 662 C C . LEU A 1 87 ? 6.435 -4.557 -7.987 1.00 82.44 87 LEU A C 1
ATOM 664 O O . LEU A 1 87 ? 6.453 -5.038 -9.117 1.00 82.44 87 LEU A O 1
ATOM 668 N N . GLY A 1 88 ? 7.512 -3.978 -7.448 1.00 76.88 88 GLY A N 1
ATOM 669 C CA . GLY A 1 88 ? 8.741 -3.723 -8.201 1.00 76.88 88 GLY A CA 1
ATOM 670 C C . GLY A 1 88 ? 8.551 -2.706 -9.335 1.00 76.88 88 GLY A C 1
ATOM 671 O O . GLY A 1 88 ? 9.313 -2.708 -10.300 1.00 76.88 88 GLY A O 1
ATOM 672 N N . GLN A 1 89 ? 7.533 -1.844 -9.243 1.00 77.62 89 GLN A N 1
ATOM 673 C CA . GLN A 1 89 ? 7.168 -0.863 -10.267 1.00 77.62 89 GLN A CA 1
ATOM 674 C C . GLN A 1 89 ? 7.234 0.550 -9.690 1.00 77.62 89 GLN A C 1
ATOM 676 O O . GLN A 1 89 ? 6.718 0.813 -8.612 1.00 77.62 89 GLN A O 1
ATOM 681 N N . GLN A 1 90 ? 7.849 1.483 -10.419 1.00 74.50 90 GLN A N 1
ATOM 682 C CA . GLN A 1 90 ? 7.955 2.890 -10.001 1.00 74.50 90 GLN A CA 1
ATOM 683 C C . GLN A 1 90 ? 6.645 3.676 -10.168 1.00 74.50 90 GLN A C 1
ATOM 685 O O . GLN A 1 90 ? 6.502 4.753 -9.600 1.00 74.50 90 GLN A O 1
ATOM 690 N N . SER A 1 91 ? 5.690 3.150 -10.938 1.00 72.00 91 SER A N 1
ATOM 691 C CA . SER A 1 91 ? 4.390 3.776 -11.167 1.00 72.00 91 SER A CA 1
ATOM 692 C C . SER A 1 91 ? 3.264 2.774 -10.947 1.00 72.00 91 SER A C 1
ATOM 694 O O . SER A 1 91 ? 3.406 1.589 -11.234 1.00 72.00 91 SER A O 1
ATOM 696 N N . THR A 1 92 ? 2.155 3.287 -10.435 1.00 64.50 92 THR A N 1
ATOM 697 C CA . THR A 1 92 ? 0.900 2.585 -10.124 1.00 64.50 92 THR A CA 1
ATOM 698 C C . THR A 1 92 ? -0.300 3.273 -10.797 1.00 64.50 92 THR A C 1
ATOM 700 O O . THR A 1 92 ? -1.439 2.964 -10.448 1.00 64.50 92 THR A O 1
ATOM 703 N N . ALA A 1 93 ? -0.027 4.221 -11.710 1.00 54.41 93 ALA A N 1
ATOM 704 C CA . ALA A 1 93 ? -0.993 5.019 -12.471 1.00 54.41 93 ALA A CA 1
ATOM 705 C C . ALA A 1 93 ? -1.562 4.270 -13.681 1.00 54.41 93 ALA A C 1
ATOM 707 O O . ALA A 1 93 ? -0.780 3.539 -14.333 1.00 54.41 93 ALA A O 1
#